Protein AF-A0A0S8DBU9-F1 (afdb_monomer)

Sequence (31 aa):
MEDWSFPPR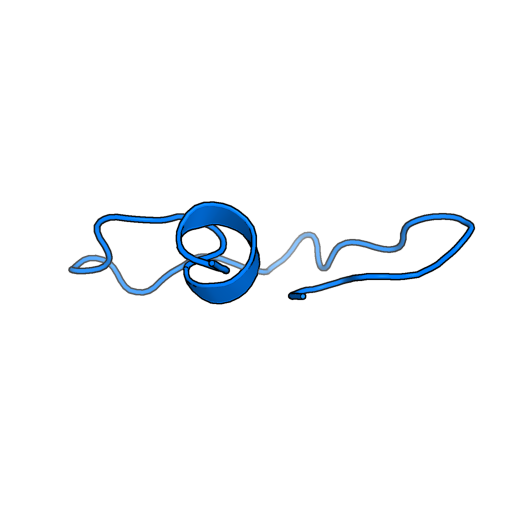YDNSYRPVPSSRYWFPVRETMP

pLDDT: mean 88.92, std 4.31, range [73.81, 93.75]

Nearest PDB structures (foldseek):
  6hdx-assembly1_A  TM=9.910E-01  e=2.872E-01  Aquincola tertiaricarbonis

Solvent-accessible surface area (backbone atoms only — not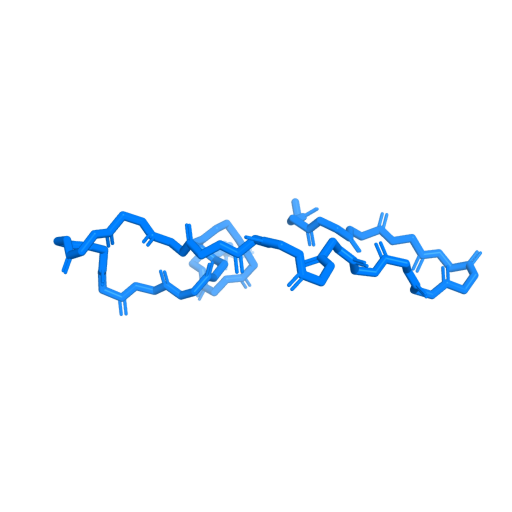 comparable to full-atom values): 2229 Å² total; per-residue (Å²): 98,74,63,72,50,88,77,72,60,75,67,90,82,69,70,57,60,94,85,52,92,47,82,45,53,59,62,75,66,61,130

Structure (mmCIF, N/CA/C/O backbone):
data_AF-A0A0S8DBU9-F1
#
_entry.id   AF-A0A0S8DBU9-F1
#
loop_
_atom_site.group_PDB
_atom_site.id
_atom_site.type_symbol
_atom_site.label_atom_id
_atom_site.label_alt_id
_atom_site.label_comp_id
_atom_site.label_asym_id
_atom_site.label_entity_id
_atom_site.label_seq_id
_atom_site.pdbx_PDB_ins_code
_atom_site.Cartn_x
_atom_site.Cartn_y
_atom_site.Cartn_z
_atom_site.occupancy
_atom_site.B_iso_or_equiv
_atom_site.auth_seq_id
_atom_site.auth_comp_id
_atom_site.auth_asym_id
_atom_site.auth_atom_id
_atom_site.pdbx_PDB_model_num
ATOM 1 N N . MET A 1 1 ? 9.863 -6.740 4.937 1.00 81.38 1 MET A N 1
ATOM 2 C CA . MET A 1 1 ? 10.100 -5.382 4.425 1.00 81.38 1 MET A CA 1
ATOM 3 C C . MET A 1 1 ? 9.566 -5.389 3.006 1.00 81.38 1 MET A C 1
ATOM 5 O O . MET A 1 1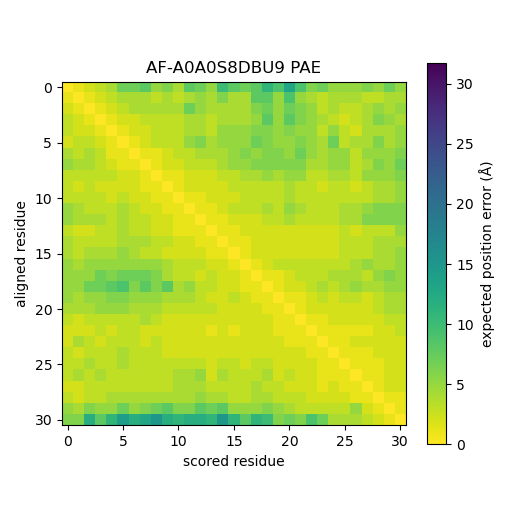 ? 10.110 -6.108 2.179 1.00 81.38 1 MET A O 1
ATOM 9 N N . GLU A 1 2 ? 8.428 -4.748 2.773 1.00 84.75 2 GLU A N 1
ATOM 10 C CA . GLU A 1 2 ? 7.737 -4.729 1.479 1.00 84.75 2 GLU A CA 1
ATOM 11 C C . GLU A 1 2 ? 8.608 -4.081 0.395 1.00 84.75 2 GLU A C 1
ATOM 13 O O . GLU A 1 2 ? 9.259 -3.067 0.655 1.00 84.75 2 GLU A O 1
ATOM 18 N N . ASP A 1 3 ? 8.638 -4.675 -0.802 1.00 81.06 3 ASP A N 1
ATOM 19 C CA . ASP A 1 3 ? 9.447 -4.223 -1.947 1.00 81.06 3 ASP A CA 1
ATOM 20 C C . ASP A 1 3 ? 10.924 -3.943 -1.616 1.00 81.06 3 ASP A C 1
ATOM 22 O O . ASP A 1 3 ? 11.570 -3.058 -2.185 1.00 81.06 3 ASP A O 1
ATOM 26 N N . TRP A 1 4 ? 11.491 -4.697 -0.670 1.00 84.38 4 TRP A N 1
ATOM 27 C CA . TRP A 1 4 ? 12.893 -4.541 -0.311 1.00 84.38 4 TRP A CA 1
ATOM 28 C C . TRP A 1 4 ? 13.802 -5.271 -1.299 1.00 84.38 4 TRP A C 1
ATOM 30 O O . TRP A 1 4 ? 13.955 -6.492 -1.259 1.00 84.38 4 TRP A O 1
ATOM 40 N N . SER A 1 5 ? 14.444 -4.496 -2.169 1.00 89.56 5 SER A N 1
ATOM 41 C CA . SER A 1 5 ? 15.500 -4.957 -3.066 1.00 89.56 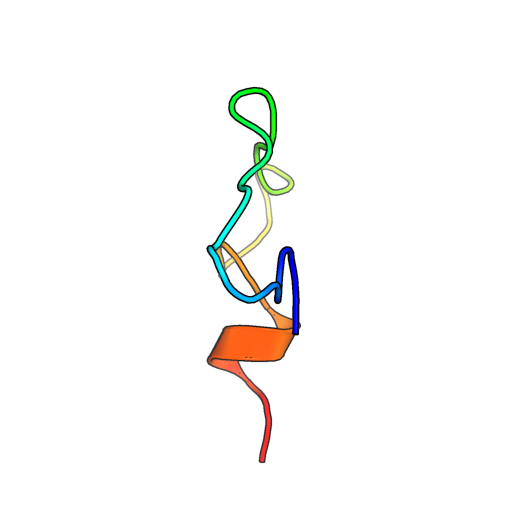5 SER A CA 1
ATOM 42 C C . SER A 1 5 ? 16.596 -3.901 -3.206 1.00 89.56 5 SER A C 1
ATOM 44 O O . SER A 1 5 ? 16.369 -2.713 -2.975 1.00 89.56 5 SER A O 1
ATOM 46 N N . PHE A 1 6 ? 17.789 -4.320 -3.629 1.00 85.38 6 PHE A N 1
ATOM 47 C CA . PHE A 1 6 ? 18.870 -3.406 -3.997 1.00 85.38 6 PHE A CA 1
ATOM 48 C C . PHE A 1 6 ? 19.391 -3.756 -5.405 1.00 85.38 6 PHE A C 1
ATOM 50 O O . PHE A 1 6 ? 19.956 -4.839 -5.574 1.00 85.38 6 PHE A O 1
ATOM 57 N N . PRO A 1 7 ? 19.187 -2.901 -6.431 1.00 89.25 7 PRO A N 1
ATOM 58 C CA . PRO A 1 7 ? 18.467 -1.621 -6.398 1.00 89.25 7 PRO A CA 1
ATOM 59 C C . PRO A 1 7 ? 16.963 -1.794 -6.103 1.00 89.25 7 PRO A C 1
ATOM 61 O O . PRO A 1 7 ? 16.408 -2.862 -6.391 1.00 89.25 7 PRO A O 1
ATOM 64 N N . PRO A 1 8 ? 16.298 -0.777 -5.526 1.00 87.56 8 PRO A N 1
ATOM 65 C CA . PRO A 1 8 ? 14.880 -0.855 -5.187 1.00 87.56 8 PRO A CA 1
ATOM 66 C C . PRO A 1 8 ? 14.023 -0.994 -6.446 1.00 87.56 8 PRO A C 1
ATOM 68 O O . PRO A 1 8 ? 14.248 -0.307 -7.445 1.00 87.56 8 PRO A O 1
ATOM 71 N N . ARG A 1 9 ? 13.037 -1.889 -6.391 1.00 90.44 9 ARG A N 1
ATOM 72 C CA . ARG A 1 9 ? 12.033 -2.096 -7.436 1.00 90.44 9 ARG A CA 1
ATOM 73 C C . ARG A 1 9 ? 10.661 -2.129 -6.781 1.00 90.44 9 ARG A C 1
ATOM 75 O O . ARG A 1 9 ? 10.255 -3.158 -6.258 1.00 90.44 9 ARG A O 1
ATOM 82 N N . TYR A 1 10 ? 9.992 -0.984 -6.802 1.00 89.88 10 TYR A N 1
ATOM 83 C CA . TYR A 1 10 ? 8.630 -0.849 -6.300 1.00 89.88 10 TYR A CA 1
ATOM 84 C C . TYR A 1 10 ? 7.624 -1.276 -7.361 1.00 89.88 10 TYR A C 1
ATOM 86 O O . TYR A 1 10 ? 7.840 -1.052 -8.557 1.00 89.88 10 TYR A O 1
ATOM 94 N N . ASP A 1 11 ? 6.507 -1.843 -6.922 1.00 91.00 11 ASP A N 1
ATOM 95 C CA . ASP A 1 11 ? 5.359 -2.043 -7.794 1.00 91.00 11 ASP A CA 1
ATOM 96 C C . ASP A 1 11 ? 4.582 -0.724 -7.955 1.00 91.00 11 ASP A C 1
ATOM 98 O O . ASP A 1 11 ? 3.958 -0.219 -7.023 1.00 91.00 11 ASP A O 1
ATOM 102 N N . ASN A 1 12 ? 4.593 -0.161 -9.167 1.00 90.69 12 ASN A N 1
ATOM 103 C CA . ASN A 1 12 ? 3.876 1.081 -9.486 1.00 90.69 12 ASN A CA 1
ATOM 104 C C . ASN A 1 12 ? 2.345 0.939 -9.426 1.00 90.69 12 ASN A C 1
ATOM 106 O O . ASN A 1 12 ? 1.633 1.945 -9.420 1.00 90.69 12 ASN A O 1
ATOM 110 N N . SER A 1 13 ? 1.829 -0.290 -9.436 1.00 93.75 13 SER A N 1
ATOM 111 C CA . SER A 1 13 ? 0.403 -0.582 -9.292 1.00 93.75 13 SER A CA 1
ATOM 112 C C . SER A 1 13 ? -0.018 -0.789 -7.837 1.00 93.75 13 SER A C 1
ATOM 114 O O . SER A 1 13 ? -1.219 -0.780 -7.548 1.00 93.75 13 SER A O 1
ATOM 116 N N . TYR A 1 14 ? 0.946 -0.916 -6.919 1.00 90.81 14 TYR A N 1
ATOM 117 C CA . TYR A 1 14 ? 0.664 -1.174 -5.519 1.00 90.81 14 TYR A CA 1
ATOM 118 C C . TYR A 1 14 ? -0.114 -0.021 -4.889 1.00 90.81 14 TYR A C 1
ATOM 120 O O . TYR A 1 14 ? 0.260 1.154 -4.954 1.00 90.81 14 TYR A O 1
ATOM 128 N N . ARG A 1 15 ? -1.217 -0.392 -4.243 1.00 92.75 15 ARG A N 1
ATOM 129 C CA . ARG A 1 15 ? -2.003 0.479 -3.378 1.00 92.75 15 ARG A CA 1
ATOM 130 C C . ARG A 1 15 ? -2.340 -0.309 -2.118 1.00 92.75 15 ARG A C 1
ATOM 132 O O . ARG A 1 15 ? -2.833 -1.433 -2.242 1.00 92.75 15 ARG A O 1
ATOM 139 N N . PRO A 1 16 ? -2.108 0.252 -0.922 1.00 90.81 16 PRO A N 1
ATOM 140 C CA . PRO A 1 16 ? -2.541 -0.394 0.306 1.00 90.81 16 PRO A CA 1
ATOM 141 C C . PRO A 1 16 ? -4.074 -0.493 0.334 1.00 90.81 16 PRO A C 1
ATOM 143 O O . PRO A 1 16 ? -4.780 0.236 -0.370 1.00 90.81 16 PRO A O 1
ATOM 146 N N . VAL A 1 17 ? -4.607 -1.392 1.165 1.00 91.69 17 VAL A N 1
ATOM 147 C CA .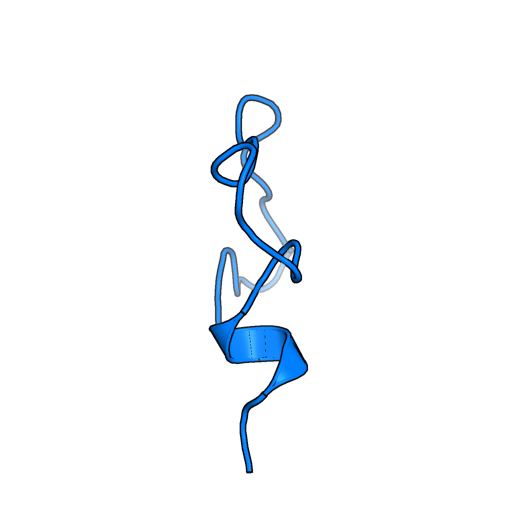 VAL A 1 17 ? -6.061 -1.486 1.355 1.00 91.69 17 VAL A CA 1
ATOM 148 C C . VAL A 1 17 ? -6.614 -0.145 1.866 1.00 91.69 17 VAL A C 1
ATOM 150 O O . VAL A 1 17 ? -5.936 0.510 2.658 1.00 91.69 17 VAL A O 1
ATOM 153 N N . PRO A 1 18 ? -7.830 0.286 1.472 1.00 91.88 18 PRO A N 1
ATOM 154 C CA . PRO A 1 18 ? -8.356 1.605 1.849 1.00 91.88 18 PRO A CA 1
ATOM 155 C C . PRO A 1 18 ? -8.461 1.846 3.362 1.00 91.88 18 PRO A C 1
ATOM 157 O O . PRO A 1 18 ? -8.441 2.985 3.813 1.00 91.88 18 PRO A O 1
ATOM 160 N N . SER A 1 19 ? -8.582 0.776 4.149 1.00 93.62 19 SER A N 1
ATOM 161 C CA . SER A 1 19 ? -8.605 0.806 5.614 1.00 93.62 19 SER A CA 1
ATOM 162 C C . SER A 1 19 ? -7.216 0.720 6.256 1.00 93.62 19 SER A C 1
ATOM 164 O O . SER A 1 19 ? -7.111 0.730 7.483 1.00 93.62 19 SER A O 1
ATOM 166 N N . SER A 1 20 ? -6.149 0.598 5.461 1.00 91.44 20 SER A N 1
ATOM 167 C CA . SER A 1 20 ? -4.786 0.519 5.975 1.00 91.44 20 SER A CA 1
ATOM 168 C C . SER A 1 20 ? -4.351 1.877 6.494 1.00 91.44 20 SER A C 1
ATOM 170 O O . SER A 1 20 ? -4.457 2.888 5.802 1.00 91.44 20 SER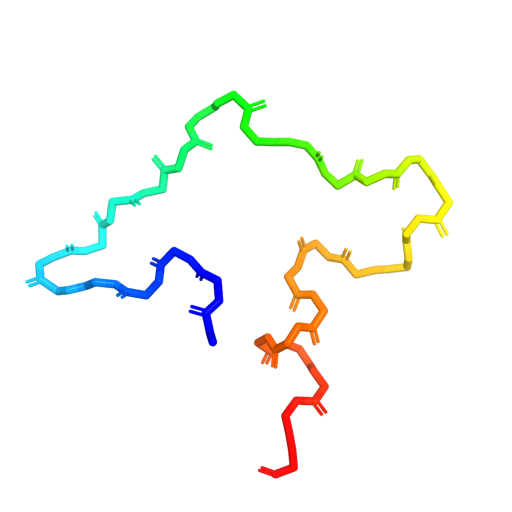 A O 1
ATOM 172 N N . ARG A 1 21 ? -3.791 1.890 7.703 1.00 92.56 21 ARG A N 1
ATOM 173 C CA . ARG A 1 21 ? -3.177 3.088 8.284 1.00 92.56 21 ARG A CA 1
ATOM 174 C C . ARG A 1 21 ? -1.795 3.389 7.695 1.00 92.56 21 ARG A C 1
ATOM 176 O O . ARG A 1 21 ? -1.365 4.536 7.737 1.00 92.56 21 ARG A O 1
ATOM 183 N N . TY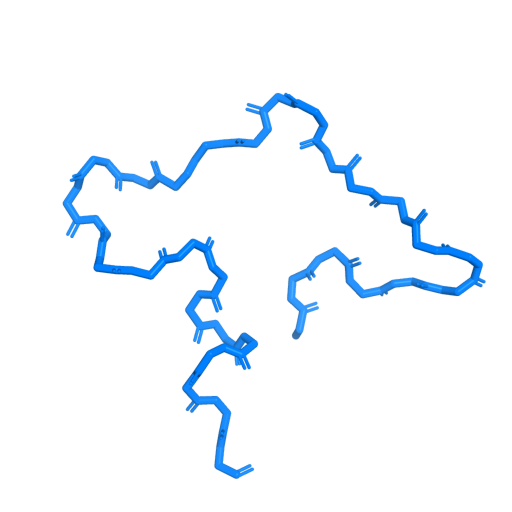R A 1 22 ? -1.121 2.364 7.179 1.00 90.50 22 TYR A N 1
ATOM 184 C CA . TYR A 1 22 ? 0.275 2.411 6.747 1.00 90.50 22 TYR A CA 1
ATOM 185 C C . TYR A 1 22 ? 0.396 1.969 5.290 1.00 90.50 22 TYR A C 1
ATOM 187 O O . TYR A 1 22 ? -0.383 1.130 4.820 1.00 90.50 22 TYR A O 1
ATOM 195 N N . TRP A 1 23 ? 1.364 2.534 4.575 1.00 89.50 23 TRP A N 1
ATOM 196 C CA . TRP A 1 23 ? 1.608 2.207 3.171 1.00 89.50 23 TRP A CA 1
ATOM 197 C C . TRP A 1 23 ? 2.385 0.895 3.052 1.00 89.50 23 TRP A C 1
ATOM 199 O O . TRP A 1 23 ? 2.024 0.013 2.271 1.00 89.50 23 TRP A O 1
ATOM 209 N N . PHE A 1 24 ? 3.399 0.744 3.899 1.00 91.62 24 PHE A N 1
ATOM 210 C CA . PHE A 1 24 ? 4.173 -0.470 4.091 1.00 91.62 24 PHE A CA 1
ATOM 211 C C . PHE A 1 24 ? 4.175 -0.849 5.578 1.00 91.62 24 PHE A C 1
ATOM 213 O O . PHE A 1 24 ? 5.153 -0.567 6.278 1.00 91.62 24 PHE A O 1
ATOM 220 N N . PRO A 1 25 ? 3.090 -1.468 6.083 1.00 91.06 25 PRO A N 1
ATOM 221 C CA . PRO A 1 25 ? 2.951 -1.830 7.488 1.00 91.06 25 PRO A CA 1
ATOM 222 C C . PRO A 1 25 ? 4.183 -2.517 8.079 1.00 91.06 25 PRO A C 1
ATOM 224 O O . PRO A 1 25 ? 4.614 -2.142 9.162 1.00 91.06 25 PRO A O 1
ATOM 227 N N . VAL A 1 26 ? 4.800 -3.475 7.376 1.00 89.38 26 VAL A N 1
ATOM 228 C CA . VAL A 1 26 ? 5.939 -4.202 7.955 1.00 89.38 26 VAL A CA 1
ATOM 229 C C . VAL A 1 26 ? 7.179 -3.311 7.994 1.00 89.38 26 VAL A C 1
ATOM 231 O O . VAL A 1 26 ? 7.921 -3.362 8.963 1.00 89.38 26 VAL A O 1
ATOM 234 N N . ARG A 1 27 ? 7.408 -2.449 6.997 1.00 89.56 27 ARG A N 1
ATOM 235 C CA . ARG A 1 27 ? 8.510 -1.463 7.044 1.00 89.56 27 ARG A CA 1
ATOM 236 C C . ARG A 1 27 ? 8.323 -0.426 8.143 1.00 89.56 27 ARG A C 1
ATOM 238 O O . ARG A 1 27 ? 9.305 0.030 8.714 1.00 89.56 27 ARG A O 1
ATOM 245 N N . GLU A 1 28 ? 7.082 -0.024 8.375 1.00 90.62 28 GLU A N 1
ATOM 246 C CA . GLU A 1 28 ? 6.733 1.087 9.257 1.00 90.62 28 GLU A CA 1
ATOM 247 C C . GLU A 1 28 ? 6.583 0.663 10.724 1.00 90.62 28 GLU A C 1
ATOM 249 O O . GLU A 1 28 ? 6.758 1.496 11.609 1.00 90.62 28 GLU A O 1
ATOM 254 N N . THR A 1 29 ? 6.285 -0.612 11.003 1.00 92.56 29 THR A N 1
ATOM 255 C CA . THR A 1 29 ? 6.064 -1.116 12.373 1.00 92.56 29 THR A CA 1
ATOM 256 C C . THR A 1 29 ? 7.021 -2.232 12.788 1.00 92.56 29 THR A C 1
ATOM 258 O O . THR A 1 29 ? 6.749 -2.938 13.761 1.00 92.56 29 THR A O 1
ATOM 261 N N . MET A 1 30 ? 8.108 -2.448 12.046 1.00 83.38 30 MET A N 1
ATOM 262 C CA . MET A 1 30 ? 9.177 -3.351 12.478 1.00 83.38 30 MET A CA 1
ATOM 263 C C . MET A 1 30 ? 9.783 -2.854 13.810 1.00 83.38 30 MET A C 1
ATOM 2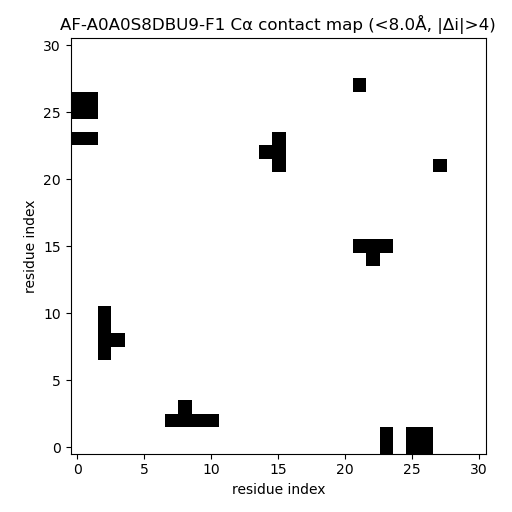65 O O . MET A 1 30 ? 10.031 -1.652 13.923 1.00 83.38 30 MET A O 1
ATOM 269 N N . PRO A 1 31 ? 9.993 -3.738 14.806 1.00 73.81 31 PRO A N 1
ATOM 270 C CA . PRO A 1 31 ? 10.698 -3.408 16.045 1.00 73.81 31 PRO A CA 1
ATOM 271 C C . PRO A 1 31 ? 12.208 -3.227 15.846 1.00 73.81 31 PRO A C 1
ATOM 273 O O . PRO A 1 31 ? 12.762 -3.807 14.882 1.00 73.81 31 PRO A O 1
#

Foldseek 3Di:
DPQDDVVGDDDPPDDPDPPDPDSDVCVVPPD

Radius of gyration: 10.29 Å; Cα contacts (8 Å, |Δi|>4): 16; chains: 1; bounding box: 28×8×26 Å

Secondary structure (DS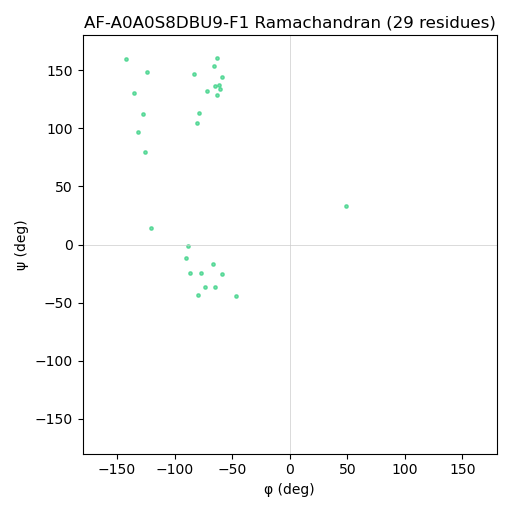SP, 8-state):
-TT--SS----TT----TT-S-SSHHHHH--